Protein AF-A0A3B0UBM4-F1 (afdb_monomer_lite)

Sequence (128 aa):
FTVKEIPLPKYELVIPGSAGNMADGVKGRAFRQVTINAKAEPSFASDVPKDARYRVREVEVKLVRNGDPVKVQKFKKNKITLTQFAQQARKGDLYIFTIKRVVRTNFQNKSENVRARNEIYKVLVKSN

InterPro domains:
  IPR022719 Gliding motility-associated protein GldM, C-terminal [PF12080] (32-116)

pLDDT: mean 86.2, std 9.14, range [50.41, 95.75]

Foldseek 3Di:
DPPDDADFWDKDKDFPPCVPCQVVFDALVSVQKIAIDTFADPVCCVVFVQFRAKAQQKKKKFKADPRHTPDIDMDRHRIDGCVVVSVVDDAFIKIKIWRDWMWTQHNVRDTDTDPDPGDIRIGGHHHD

Secondary structure (DSSP, 8-state):
---PPPPPPEEEEE-TT-TT-TTT-EEGGGGGEEEEEEE--HHHHHH-TTT-EEEEEEEEEEEEETTEEEEEEEESSSEEE-HHHHHH--TT-EEEEEEEEEEEE-TTS-EEEE-----EEEEEEE--

Organism: NCBI:txid652676

Radius of gyration: 16.34 Å; chains: 1; bounding box: 49×26×42 Å

Structure (mmCIF, N/CA/C/O backbone):
data_AF-A0A3B0UBM4-F1
#
_entry.id   AF-A0A3B0UBM4-F1
#
loop_
_atom_site.group_PDB
_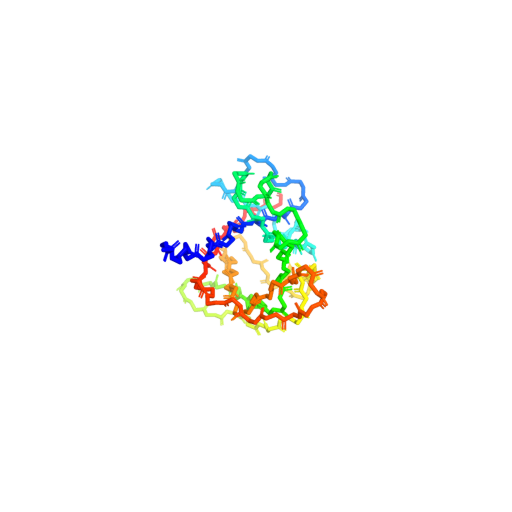atom_site.id
_atom_site.type_symbol
_atom_site.label_atom_id
_atom_site.label_alt_id
_atom_site.label_comp_id
_atom_site.label_asym_id
_atom_site.label_entity_id
_atom_site.label_seq_id
_atom_site.pdbx_PDB_ins_code
_atom_site.Cartn_x
_atom_site.Cartn_y
_atom_site.Cartn_z
_atom_site.occupancy
_atom_site.B_iso_or_equiv
_atom_site.auth_seq_id
_atom_site.auth_comp_id
_atom_site.auth_asym_id
_atom_site.auth_atom_id
_atom_site.pdbx_PDB_model_num
ATOM 1 N N . PHE A 1 1 ? -33.647 -6.837 15.506 1.00 50.41 1 PHE A N 1
ATOM 2 C CA . PHE A 1 1 ? -32.338 -6.182 15.308 1.00 50.41 1 PHE A CA 1
ATOM 3 C C . PHE A 1 1 ? -31.653 -6.818 14.113 1.00 50.41 1 PHE A C 1
ATOM 5 O O . PHE A 1 1 ? -31.205 -7.952 14.217 1.00 50.41 1 PHE A O 1
ATOM 12 N N . THR A 1 2 ? -31.627 -6.145 12.966 1.00 51.31 2 THR A N 1
ATOM 13 C CA . THR A 1 2 ? -30.885 -6.644 11.802 1.00 51.31 2 THR A CA 1
ATOM 14 C C . THR A 1 2 ? -29.424 -6.273 12.003 1.00 51.31 2 THR A C 1
ATOM 16 O O . THR A 1 2 ? -29.077 -5.093 11.972 1.00 51.31 2 THR A O 1
ATOM 19 N N . VAL A 1 3 ? -28.581 -7.264 12.290 1.00 59.69 3 VAL A N 1
ATOM 20 C CA . VAL A 1 3 ? -27.133 -7.068 12.396 1.00 59.69 3 VAL A CA 1
ATOM 21 C C . VAL A 1 3 ? -26.636 -6.653 11.014 1.00 59.69 3 VAL A C 1
ATOM 23 O O . VAL A 1 3 ? -26.609 -7.465 10.094 1.00 59.69 3 VAL A O 1
ATOM 26 N N . LYS A 1 4 ? -26.306 -5.369 10.841 1.00 69.75 4 LYS A N 1
ATOM 27 C CA . LYS A 1 4 ? -25.677 -4.884 9.610 1.00 69.75 4 LYS A CA 1
ATOM 28 C C . LYS A 1 4 ? -24.241 -5.393 9.575 1.00 69.75 4 LYS A C 1
ATOM 30 O O . LYS A 1 4 ? -23.494 -5.211 10.539 1.00 69.75 4 LYS A O 1
ATOM 35 N N . GLU A 1 5 ? -23.859 -6.025 8.472 1.00 75.75 5 GLU A N 1
ATOM 36 C CA . GLU A 1 5 ? -22.463 -6.373 8.237 1.00 75.75 5 GLU A CA 1
ATOM 37 C C . GLU A 1 5 ? -21.614 -5.102 8.159 1.00 75.75 5 GLU A C 1
ATOM 39 O O . GLU A 1 5 ? -22.043 -4.058 7.666 1.00 75.75 5 GLU A O 1
ATOM 44 N N . ILE A 1 6 ? -20.393 -5.190 8.675 1.00 79.12 6 ILE A N 1
ATOM 45 C CA . ILE A 1 6 ? -19.450 -4.078 8.636 1.00 79.12 6 ILE A CA 1
ATOM 46 C C . ILE A 1 6 ? -18.934 -3.955 7.199 1.00 79.12 6 ILE A C 1
ATOM 48 O O . ILE A 1 6 ? -18.387 -4.934 6.679 1.00 79.12 6 ILE A O 1
ATOM 52 N N . PRO A 1 7 ? -19.054 -2.779 6.562 1.00 83.12 7 PRO A N 1
ATOM 53 C CA . PRO A 1 7 ? -18.653 -2.615 5.176 1.00 83.12 7 PRO A CA 1
ATOM 54 C C . PRO A 1 7 ? -17.144 -2.792 5.015 1.00 83.12 7 PRO A C 1
ATOM 56 O O . PRO A 1 7 ? -16.344 -2.375 5.860 1.00 83.12 7 PRO A O 1
ATOM 59 N N . LEU A 1 8 ? -16.749 -3.396 3.896 1.00 85.88 8 LEU A N 1
ATOM 60 C CA . LEU A 1 8 ? -15.344 -3.524 3.532 1.00 85.88 8 LEU A CA 1
ATOM 61 C C . LEU A 1 8 ? -14.755 -2.144 3.204 1.00 85.88 8 LEU A C 1
ATOM 63 O O . LEU A 1 8 ? -15.428 -1.316 2.586 1.00 85.88 8 LEU A O 1
ATOM 67 N N . PRO A 1 9 ? -13.494 -1.875 3.580 1.00 88.62 9 PRO A N 1
ATOM 68 C CA . PRO A 1 9 ? -12.848 -0.631 3.204 1.00 88.62 9 PRO A CA 1
ATOM 69 C C . PRO A 1 9 ? -12.591 -0.592 1.698 1.00 88.62 9 PRO A C 1
ATOM 71 O O . PRO A 1 9 ? -12.275 -1.610 1.083 1.00 88.62 9 PRO A O 1
ATOM 74 N N . LYS A 1 10 ? -12.636 0.611 1.130 1.00 89.00 10 LYS A N 1
ATOM 75 C CA . LYS A 1 10 ? -12.081 0.891 -0.193 1.00 89.00 10 LYS A CA 1
ATOM 76 C C . LYS A 1 10 ? -10.600 1.196 -0.049 1.00 89.00 10 LYS A C 1
ATOM 78 O O . LYS A 1 10 ? -10.201 1.929 0.862 1.00 89.00 10 LYS A O 1
ATOM 83 N N . TYR A 1 11 ? -9.784 0.647 -0.934 1.00 89.50 11 TYR A N 1
ATOM 84 C CA . TYR A 1 11 ? -8.364 0.950 -0.941 1.00 89.50 11 TYR A CA 1
ATOM 85 C C . TYR A 1 11 ? -8.055 2.078 -1.9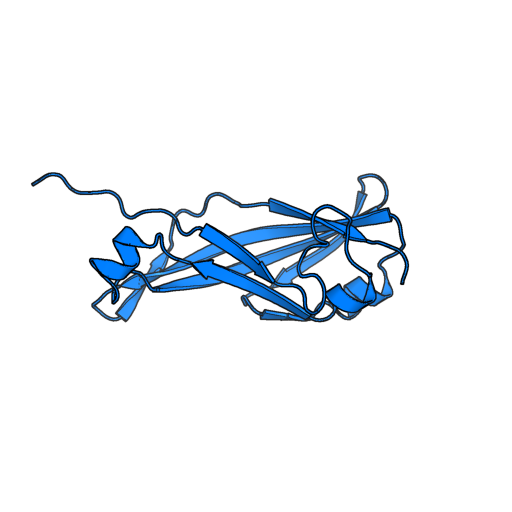21 1.00 89.50 11 TYR A C 1
ATOM 87 O O . TYR A 1 11 ? -8.777 2.331 -2.882 1.00 89.50 11 TYR A O 1
ATOM 95 N N . GLU A 1 12 ? -6.993 2.811 -1.624 1.00 89.75 12 GLU A N 1
ATOM 96 C CA . GLU A 1 12 ? -6.494 3.882 -2.471 1.00 89.75 12 GLU A CA 1
ATOM 97 C C . GLU A 1 12 ? -4.978 3.763 -2.524 1.00 89.75 12 GLU A C 1
ATOM 99 O O . GLU A 1 12 ? -4.285 3.917 -1.511 1.00 89.75 12 GLU A O 1
ATOM 104 N N . LEU A 1 13 ? -4.467 3.464 -3.715 1.00 90.25 13 LEU A N 1
ATOM 105 C CA . LEU A 1 13 ? -3.047 3.512 -4.005 1.00 90.25 13 LEU A CA 1
ATOM 106 C C . LEU A 1 13 ? -2.658 4.962 -4.294 1.00 90.25 13 LEU A C 1
ATOM 108 O O . LEU A 1 13 ? -3.206 5.593 -5.189 1.00 90.25 13 LEU A O 1
ATOM 112 N N . VAL A 1 14 ? -1.681 5.482 -3.563 1.00 91.00 14 VAL A N 1
ATOM 113 C CA . VAL A 1 14 ? -1.139 6.825 -3.762 1.00 91.00 14 VAL A CA 1
ATOM 114 C C . VAL A 1 14 ? 0.332 6.701 -4.121 1.00 91.00 14 VAL A C 1
ATOM 116 O O . VAL A 1 14 ? 1.159 6.297 -3.297 1.00 91.00 14 VAL A O 1
ATOM 119 N N . ILE A 1 15 ? 0.660 7.080 -5.355 1.00 89.94 15 ILE A N 1
ATOM 120 C CA . ILE A 1 15 ? 2.038 7.220 -5.825 1.00 89.94 15 ILE A CA 1
ATOM 121 C C . ILE A 1 15 ? 2.288 8.722 -6.061 1.00 89.94 15 ILE A C 1
ATOM 123 O O . ILE A 1 15 ? 1.532 9.351 -6.810 1.00 89.94 15 ILE A O 1
ATOM 127 N N . PRO A 1 16 ? 3.299 9.339 -5.430 1.00 86.56 16 PRO A N 1
ATOM 128 C CA . PRO A 1 16 ? 3.587 10.761 -5.601 1.00 86.56 16 PRO A CA 1
ATOM 129 C C . PRO A 1 16 ? 3.780 11.137 -7.076 1.00 86.56 16 PRO A C 1
ATOM 131 O O . PRO A 1 16 ? 4.488 10.448 -7.806 1.00 86.56 16 PRO A O 1
ATOM 134 N N . GLY A 1 17 ? 3.141 12.223 -7.518 1.00 80.31 17 GLY A N 1
ATOM 135 C CA . GLY A 1 17 ? 3.247 12.710 -8.901 1.00 80.31 17 GLY A CA 1
ATOM 136 C C . GLY A 1 17 ? 2.535 11.851 -9.956 1.00 80.31 17 GLY A C 1
ATOM 137 O O . GLY A 1 17 ? 2.745 12.062 -11.145 1.00 80.31 17 GLY A O 1
ATOM 138 N N . SER A 1 18 ? 1.705 10.884 -9.544 1.00 79.62 18 SER A N 1
ATOM 139 C CA . SER A 1 18 ? 0.953 10.004 -10.457 1.00 79.62 18 SER A CA 1
ATOM 140 C C . SER A 1 18 ? -0.530 10.357 -10.617 1.00 79.62 18 SER A C 1
ATOM 142 O O . SER A 1 18 ? -1.242 9.625 -11.302 1.00 79.62 18 SER A O 1
ATOM 144 N N . ALA A 1 19 ? -1.009 11.437 -9.985 1.00 65.19 19 ALA A N 1
ATOM 145 C CA . ALA A 1 19 ? -2.415 11.838 -10.047 1.00 65.19 19 ALA A CA 1
ATOM 146 C C . ALA A 1 19 ? -2.864 11.968 -11.518 1.00 65.19 19 ALA A C 1
ATOM 148 O O . ALA A 1 19 ? -2.278 12.737 -12.272 1.00 65.19 19 ALA A O 1
ATOM 149 N N . GLY A 1 20 ? -3.844 11.154 -11.929 1.00 61.31 20 GLY A N 1
ATOM 150 C CA . GLY A 1 20 ? -4.358 11.077 -13.306 1.00 61.31 20 GLY A CA 1
ATOM 151 C C . GLY A 1 20 ? -3.667 10.057 -14.224 1.00 61.31 20 GLY A C 1
ATOM 152 O O . GLY A 1 20 ? -4.303 9.536 -15.129 1.00 61.31 20 GLY A O 1
ATOM 153 N N . ASN A 1 21 ? -2.420 9.670 -13.946 1.00 65.44 21 ASN A N 1
ATOM 154 C CA . ASN A 1 21 ? -1.604 8.843 -14.848 1.00 65.44 21 ASN A CA 1
ATOM 155 C C . ASN A 1 21 ? -1.614 7.343 -14.507 1.00 65.44 21 ASN A C 1
ATOM 157 O O . ASN A 1 21 ? -0.807 6.584 -15.033 1.00 65.44 21 ASN A O 1
ATOM 161 N N . MET A 1 22 ? -2.480 6.874 -13.602 1.00 74.88 22 MET A N 1
ATOM 162 C CA . MET A 1 22 ? -2.474 5.454 -13.216 1.00 74.88 22 MET A CA 1
ATOM 163 C C . MET A 1 22 ? -2.903 4.522 -14.355 1.00 74.88 22 MET A C 1
ATOM 165 O O . MET A 1 22 ? -2.314 3.454 -14.499 1.00 74.88 22 MET A O 1
ATOM 169 N N . ALA A 1 23 ? -3.877 4.940 -15.172 1.00 72.75 23 ALA A N 1
ATOM 170 C CA . ALA A 1 23 ? -4.313 4.196 -16.357 1.00 72.75 23 ALA A CA 1
ATOM 171 C C . ALA A 1 23 ? -3.236 4.199 -17.450 1.00 72.75 23 ALA A C 1
ATOM 173 O O . ALA A 1 23 ? -2.957 3.180 -18.074 1.00 72.75 23 ALA A O 1
ATOM 174 N N . ASP A 1 24 ? -2.576 5.343 -17.609 1.00 77.56 24 ASP A N 1
ATOM 175 C CA . ASP A 1 24 ? -1.491 5.534 -18.557 1.00 77.56 24 ASP A CA 1
ATOM 176 C C . ASP A 1 24 ? -0.182 4.869 -18.121 1.00 77.56 24 ASP A C 1
ATOM 178 O O . ASP A 1 24 ? 0.689 4.629 -18.950 1.00 77.56 24 ASP A O 1
ATOM 182 N N . GLY A 1 25 ? -0.015 4.548 -16.844 1.00 81.25 25 GLY A N 1
ATOM 183 C CA . GLY A 1 25 ? 1.243 4.084 -16.278 1.00 81.25 25 GLY A CA 1
ATOM 184 C C . GLY A 1 25 ? 2.097 5.223 -15.721 1.00 81.25 25 GLY A C 1
ATOM 185 O O . GLY A 1 25 ? 1.972 6.397 -16.067 1.00 81.25 25 GLY A O 1
ATOM 186 N N . VAL A 1 26 ? 2.999 4.858 -14.819 1.00 85.62 26 VAL A N 1
ATOM 187 C CA . VAL A 1 26 ? 3.704 5.793 -13.940 1.00 85.62 26 VAL A CA 1
ATOM 188 C C . VAL A 1 26 ? 5.209 5.700 -14.183 1.00 85.62 26 VAL A C 1
ATOM 190 O O . VAL A 1 26 ? 5.746 4.622 -14.439 1.00 85.62 26 VAL A O 1
ATOM 193 N N . LYS A 1 27 ? 5.915 6.835 -14.109 1.00 84.25 27 LYS A N 1
ATOM 194 C CA . LYS A 1 27 ? 7.380 6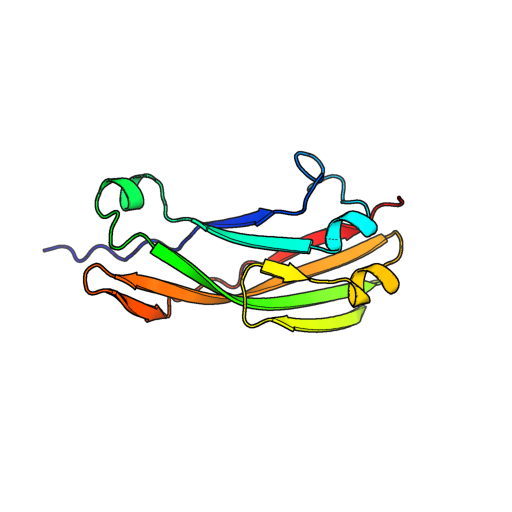.869 -14.250 1.00 84.25 27 LYS A CA 1
ATOM 195 C C . LYS A 1 27 ? 8.034 5.995 -13.182 1.00 84.25 27 LYS A C 1
ATOM 197 O O . LYS A 1 27 ? 7.714 6.121 -11.999 1.00 84.25 27 LYS A O 1
ATOM 202 N N . GLY A 1 28 ? 9.016 5.178 -13.568 1.00 79.12 28 GLY A N 1
ATOM 203 C CA . GLY A 1 28 ? 9.707 4.257 -12.651 1.00 79.12 28 GLY A CA 1
ATOM 204 C C . GLY A 1 28 ? 10.222 4.916 -11.360 1.00 79.12 28 GLY A C 1
ATOM 205 O O . GLY A 1 28 ? 10.119 4.339 -10.277 1.00 79.12 28 GLY A O 1
ATOM 206 N N . ARG A 1 29 ? 10.707 6.165 -11.440 1.00 80.75 29 ARG A N 1
ATOM 207 C CA . ARG A 1 29 ? 11.199 6.924 -10.273 1.00 80.75 29 ARG A CA 1
ATOM 208 C C . ARG A 1 29 ? 10.114 7.272 -9.247 1.00 80.75 29 ARG A C 1
ATOM 210 O O . ARG A 1 29 ? 10.438 7.378 -8.065 1.00 80.75 29 ARG A O 1
ATOM 217 N N . ALA A 1 30 ? 8.859 7.430 -9.663 1.00 83.75 30 ALA A N 1
ATOM 218 C CA . ALA A 1 30 ? 7.767 7.822 -8.771 1.00 83.75 30 ALA A CA 1
ATOM 219 C C . ALA A 1 30 ? 7.385 6.703 -7.785 1.00 83.75 30 ALA A C 1
ATOM 221 O O . ALA A 1 30 ? 6.959 6.981 -6.668 1.00 83.75 30 ALA A O 1
ATOM 222 N N . PHE A 1 31 ? 7.642 5.437 -8.133 1.00 85.56 31 PHE A N 1
ATOM 223 C CA . PHE A 1 31 ? 7.363 4.287 -7.266 1.00 85.56 31 PHE A CA 1
ATOM 224 C C . PHE A 1 31 ? 8.262 4.188 -6.030 1.00 85.56 31 PHE A C 1
ATOM 226 O O . PHE A 1 31 ? 8.006 3.351 -5.172 1.00 85.56 31 PHE A O 1
ATOM 233 N N . ARG A 1 32 ? 9.306 5.020 -5.891 1.00 89.50 32 ARG A N 1
ATOM 234 C CA . ARG A 1 32 ? 10.222 4.982 -4.733 1.00 89.50 32 ARG A CA 1
ATOM 235 C C . ARG A 1 32 ? 9.493 5.061 -3.395 1.00 89.50 32 ARG A C 1
ATOM 237 O O . ARG A 1 32 ? 9.949 4.452 -2.428 1.00 89.50 32 ARG A O 1
ATOM 244 N N . GLN A 1 33 ? 8.375 5.776 -3.349 1.00 91.50 33 GLN A N 1
ATOM 245 C CA . GLN A 1 33 ? 7.513 5.864 -2.184 1.00 91.50 33 GLN A CA 1
ATOM 246 C C . GLN A 1 33 ? 6.067 5.658 -2.614 1.00 91.50 33 GLN A C 1
ATOM 248 O O . GLN A 1 33 ? 5.578 6.350 -3.495 1.00 91.50 33 GLN A O 1
ATOM 253 N N . VAL A 1 34 ? 5.378 4.730 -1.964 1.00 92.38 34 VAL A N 1
ATOM 254 C CA . VAL A 1 34 ? 3.978 4.415 -2.246 1.00 92.38 34 VAL A CA 1
ATOM 255 C C . VAL A 1 34 ? 3.223 4.346 -0.932 1.00 92.38 34 VAL A C 1
ATOM 257 O O . VAL A 1 34 ? 3.736 3.813 0.053 1.00 92.38 34 VAL A O 1
ATOM 260 N N . THR A 1 35 ? 2.007 4.871 -0.906 1.00 93.94 35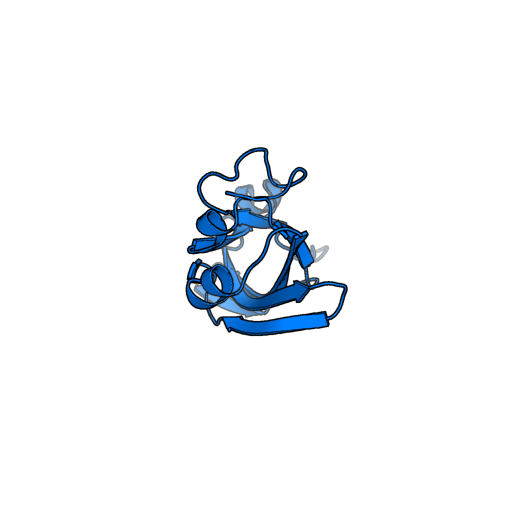 THR A N 1
ATOM 261 C CA . THR A 1 35 ? 1.117 4.771 0.250 1.00 93.94 35 THR A CA 1
ATOM 262 C C . THR A 1 35 ? -0.157 4.059 -0.169 1.00 93.94 35 THR A C 1
ATOM 264 O O . THR A 1 35 ? -0.723 4.383 -1.204 1.00 93.94 35 THR A O 1
ATOM 267 N N . ILE A 1 36 ? -0.614 3.097 0.628 1.00 92.69 36 ILE A N 1
ATOM 268 C CA . ILE A 1 36 ? -1.900 2.428 0.415 1.00 92.69 36 ILE A CA 1
ATOM 269 C C . ILE A 1 36 ? -2.819 2.781 1.576 1.00 92.69 36 ILE A C 1
ATOM 271 O O . ILE A 1 36 ? -2.593 2.359 2.712 1.00 92.69 36 ILE A O 1
ATOM 275 N N . ASN A 1 37 ? -3.853 3.563 1.303 1.00 91.62 37 ASN A N 1
ATOM 276 C CA . ASN A 1 37 ? -4.845 3.930 2.301 1.00 91.62 37 ASN A CA 1
ATOM 277 C C . ASN A 1 37 ? -6.006 2.938 2.268 1.00 91.62 37 ASN A C 1
ATOM 279 O O . ASN A 1 37 ? -6.383 2.449 1.209 1.00 91.62 37 ASN A O 1
ATOM 283 N N . ALA A 1 38 ? -6.575 2.653 3.437 1.00 90.88 38 ALA A N 1
ATOM 284 C CA . ALA A 1 38 ? -7.854 1.970 3.559 1.00 90.88 38 ALA A CA 1
ATOM 285 C C . ALA A 1 38 ? -8.861 2.996 4.077 1.00 90.88 38 ALA A C 1
ATOM 287 O O . ALA A 1 38 ? -8.710 3.492 5.194 1.00 90.88 38 ALA A O 1
ATOM 288 N N . LYS A 1 39 ? -9.841 3.348 3.249 1.00 89.38 39 LYS A N 1
ATOM 289 C CA . LYS A 1 39 ? -10.888 4.321 3.557 1.00 89.38 39 LYS A CA 1
ATOM 290 C C . LYS A 1 39 ? -12.196 3.580 3.812 1.00 89.38 39 LYS A C 1
ATOM 292 O O . LYS A 1 39 ? -12.552 2.663 3.074 1.00 89.38 39 LYS A O 1
ATOM 297 N N . ALA A 1 40 ? -12.896 3.969 4.870 1.00 86.88 40 ALA A N 1
ATOM 298 C CA . ALA A 1 40 ? -14.265 3.525 5.081 1.00 86.88 40 ALA A CA 1
ATOM 299 C C . ALA A 1 40 ? -15.187 4.104 4.002 1.00 86.88 40 ALA A C 1
ATOM 301 O O . ALA A 1 40 ? -14.878 5.128 3.387 1.00 86.88 40 ALA A O 1
ATOM 302 N N . GLU A 1 41 ? -16.329 3.459 3.796 1.00 85.81 41 GLU A N 1
ATOM 303 C CA . GLU A 1 41 ? -17.403 4.043 3.003 1.00 85.81 41 GLU A CA 1
ATOM 304 C C . GLU A 1 41 ? -17.907 5.345 3.661 1.00 85.81 41 GLU A C 1
ATOM 306 O O . GLU A 1 41 ? -17.998 5.386 4.892 1.00 85.81 41 GLU A O 1
ATOM 311 N N . PRO A 1 42 ? -18.226 6.404 2.886 1.00 83.62 42 PRO A N 1
ATOM 312 C CA . PRO A 1 42 ? -18.619 7.698 3.446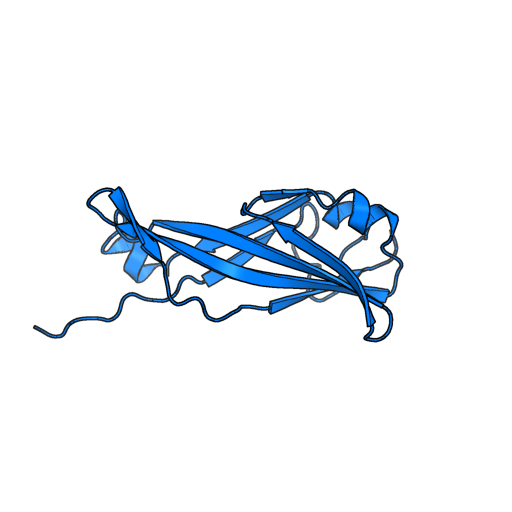 1.00 83.62 42 PRO A CA 1
ATOM 313 C C . PRO A 1 42 ? -19.784 7.624 4.438 1.00 83.62 42 PRO A C 1
ATOM 315 O O . PRO A 1 42 ? -19.692 8.205 5.512 1.00 83.62 42 PRO A O 1
ATOM 318 N N . SER A 1 43 ? -20.831 6.857 4.122 1.00 83.50 43 SER A N 1
ATOM 319 C CA . SER A 1 43 ? -21.997 6.653 4.995 1.00 83.50 43 SER A CA 1
ATOM 320 C C . SER A 1 43 ? -21.601 6.050 6.348 1.00 83.50 43 SER A C 1
ATOM 322 O O . SER A 1 43 ? -21.901 6.611 7.396 1.00 83.50 43 SER A O 1
ATOM 324 N N . PHE A 1 44 ? -20.826 4.964 6.335 1.00 83.94 44 PHE A N 1
ATOM 325 C CA . PHE A 1 44 ? -20.337 4.312 7.553 1.00 83.94 44 PHE A CA 1
ATOM 326 C C . PHE A 1 44 ? -19.402 5.210 8.370 1.00 83.94 44 PHE A C 1
ATOM 328 O O . PHE A 1 44 ? -19.435 5.196 9.599 1.00 83.94 44 PHE A O 1
ATOM 335 N N . ALA A 1 45 ? -18.561 5.999 7.698 1.00 85.25 45 ALA A N 1
ATOM 336 C CA . ALA A 1 45 ? -17.681 6.954 8.360 1.00 85.25 45 ALA A CA 1
ATOM 337 C C . ALA A 1 45 ? -18.454 8.078 9.061 1.00 85.25 45 ALA A C 1
ATOM 339 O O . ALA A 1 45 ? -18.037 8.503 10.137 1.00 85.25 45 ALA A O 1
ATOM 340 N N . SER A 1 46 ? -19.561 8.535 8.473 1.00 85.19 46 SER A N 1
ATOM 341 C CA . SER A 1 46 ? -20.448 9.538 9.068 1.00 85.19 46 SER A CA 1
ATOM 342 C C . SER A 1 46 ? -21.255 8.978 10.240 1.00 85.19 46 SER A C 1
ATOM 344 O O . SER A 1 46 ? -21.324 9.626 11.281 1.00 85.19 46 SER A O 1
ATOM 346 N N . ASP A 1 47 ? -21.806 7.770 10.100 1.00 85.75 47 ASP A N 1
ATOM 347 C CA . ASP A 1 47 ? -22.661 7.154 11.122 1.00 85.75 47 ASP A CA 1
ATOM 348 C C . ASP A 1 47 ? -21.857 6.684 12.347 1.00 85.75 47 ASP A C 1
ATOM 350 O O . ASP A 1 47 ? -22.281 6.856 13.491 1.00 85.75 47 ASP A O 1
ATOM 354 N N . VAL A 1 48 ? -20.682 6.080 12.121 1.00 85.31 48 VAL A N 1
ATOM 355 C CA . VAL A 1 48 ? -19.845 5.478 13.173 1.00 85.31 48 VAL A CA 1
ATOM 356 C C . VAL A 1 48 ? -18.352 5.803 12.987 1.00 85.31 48 VAL A C 1
ATOM 358 O O . VAL A 1 48 ? -17.513 4.914 12.796 1.00 85.31 48 VAL A O 1
ATOM 361 N N . PRO A 1 49 ? -17.946 7.079 13.124 1.00 84.38 49 PRO A N 1
ATOM 362 C CA . PRO A 1 49 ? -16.578 7.523 12.830 1.00 84.38 49 PRO A CA 1
ATOM 363 C C . PRO A 1 49 ? -15.507 6.818 13.672 1.00 84.38 49 PRO A C 1
ATOM 365 O O . PRO A 1 49 ? -14.390 6.579 13.207 1.00 84.38 49 PRO A O 1
ATOM 368 N N . LYS A 1 50 ? -15.836 6.436 14.914 1.00 84.44 50 LYS A N 1
ATOM 369 C CA . LYS A 1 50 ? -14.907 5.721 15.805 1.00 84.44 50 LYS A CA 1
ATOM 370 C C . LYS A 1 50 ? -14.626 4.284 15.344 1.00 84.44 50 LYS A C 1
ATOM 372 O O . LYS A 1 50 ? -13.517 3.805 15.594 1.00 84.44 50 LYS A O 1
ATOM 377 N N . ASP A 1 51 ? -15.579 3.659 14.648 1.00 80.56 51 ASP A N 1
ATOM 378 C CA . ASP A 1 51 ? -15.488 2.305 14.081 1.00 80.56 51 ASP A CA 1
ATOM 379 C C . ASP A 1 51 ? -14.997 2.281 12.628 1.00 80.56 51 ASP A C 1
ATOM 381 O O . ASP A 1 51 ? -14.598 1.236 12.118 1.00 80.56 51 ASP A O 1
ATOM 385 N N . ALA A 1 52 ? -14.968 3.428 11.955 1.00 82.19 52 ALA A N 1
ATOM 386 C CA . ALA A 1 52 ? -14.583 3.563 10.552 1.00 82.19 52 ALA A CA 1
ATOM 387 C C . ALA A 1 52 ? -13.062 3.683 10.319 1.00 82.19 52 ALA A C 1
ATOM 389 O O . ALA A 1 52 ? -12.605 4.061 9.237 1.00 82.19 52 ALA A O 1
ATOM 390 N N . ARG A 1 53 ? -12.241 3.369 11.326 1.00 89.44 53 ARG A N 1
ATOM 391 C CA . ARG A 1 53 ? -10.782 3.533 11.262 1.00 89.44 53 ARG A CA 1
ATOM 392 C C . ARG A 1 53 ? -10.113 2.272 10.733 1.00 89.44 53 ARG A C 1
ATOM 394 O O . ARG A 1 53 ? -9.812 1.352 11.493 1.00 89.44 53 ARG A O 1
ATOM 401 N N . TYR A 1 54 ? -9.825 2.252 9.435 1.00 91.12 54 TYR A N 1
ATOM 402 C CA . TYR A 1 54 ? -9.119 1.153 8.779 1.00 91.12 54 TYR A CA 1
ATOM 403 C C . TYR A 1 54 ? -7.627 1.442 8.609 1.00 91.12 54 TYR A C 1
ATOM 405 O O . TYR A 1 54 ? -7.204 2.570 8.360 1.00 91.12 54 TYR A O 1
ATOM 413 N N . ARG A 1 55 ? -6.800 0.400 8.722 1.00 91.31 55 ARG A N 1
ATOM 414 C CA . ARG A 1 55 ? -5.359 0.489 8.481 1.00 91.31 55 ARG A CA 1
ATOM 415 C C . ARG A 1 55 ? -4.841 -0.761 7.789 1.00 91.31 55 ARG A C 1
ATOM 417 O O . ARG A 1 55 ? -4.999 -1.876 8.287 1.00 91.31 55 ARG A O 1
ATOM 424 N N . VAL A 1 56 ? -4.146 -0.561 6.674 1.00 92.75 56 VAL A N 1
ATOM 425 C CA . VAL A 1 56 ? -3.393 -1.625 6.006 1.00 92.75 56 VAL A CA 1
ATOM 426 C C . VAL A 1 56 ? -2.188 -2.002 6.866 1.00 92.75 56 VAL A C 1
ATOM 428 O O . VAL A 1 56 ? -1.397 -1.143 7.261 1.00 92.75 56 VAL A O 1
ATOM 431 N N . ARG A 1 57 ? -2.066 -3.290 7.188 1.00 93.50 57 ARG A N 1
ATOM 432 C CA . ARG A 1 57 ? -0.975 -3.840 8.005 1.00 93.50 57 ARG A CA 1
ATOM 433 C C . ARG A 1 57 ? -0.001 -4.668 7.201 1.00 93.50 57 ARG A C 1
ATOM 435 O O . ARG A 1 57 ? 1.149 -4.744 7.606 1.00 93.50 57 ARG A O 1
ATOM 442 N N . GLU A 1 58 ? -0.436 -5.268 6.101 1.00 93.56 58 GLU A N 1
ATOM 443 C CA . GLU A 1 58 ? 0.445 -6.073 5.267 1.00 93.56 58 GLU A CA 1
ATOM 444 C C . GLU A 1 58 ? 0.114 -5.917 3.789 1.00 93.56 58 GLU A C 1
ATOM 446 O O . GLU A 1 58 ? -1.045 -6.025 3.379 1.00 93.56 58 GLU A O 1
ATOM 451 N N . VAL A 1 59 ? 1.161 -5.685 3.005 1.00 94.50 59 VAL A N 1
ATOM 452 C CA . VAL A 1 59 ? 1.113 -5.552 1.552 1.00 94.50 59 VAL A CA 1
ATOM 453 C C . VAL A 1 59 ? 2.233 -6.384 0.958 1.00 94.50 59 VAL A C 1
ATOM 455 O O . VAL A 1 59 ? 3.368 -6.334 1.422 1.00 94.50 59 VAL A O 1
ATOM 458 N N . GLU A 1 60 ? 1.929 -7.117 -0.096 1.00 94.75 60 GLU A N 1
ATOM 459 C CA . GLU A 1 60 ? 2.911 -7.766 -0.951 1.00 94.75 60 GLU A CA 1
ATOM 460 C C . GLU A 1 60 ? 3.053 -6.956 -2.235 1.00 94.75 60 GLU A C 1
ATOM 462 O O . GLU A 1 60 ? 2.059 -6.651 -2.891 1.00 94.75 60 GLU A O 1
ATOM 467 N N . VAL A 1 61 ? 4.283 -6.597 -2.587 1.00 95.12 61 VAL A N 1
ATOM 468 C CA . VAL A 1 61 ? 4.592 -5.884 -3.825 1.00 95.12 61 VAL A CA 1
ATOM 469 C C . VAL A 1 61 ? 5.402 -6.803 -4.721 1.00 95.12 61 VAL A C 1
ATOM 471 O O . VAL A 1 61 ? 6.386 -7.398 -4.272 1.00 95.12 61 VAL A O 1
ATOM 474 N N . LYS A 1 62 ? 4.994 -6.906 -5.986 1.00 95.25 62 LYS A N 1
ATOM 475 C CA . LYS A 1 62 ? 5.712 -7.638 -7.029 1.00 95.25 62 LYS A CA 1
ATOM 476 C C . LYS A 1 62 ? 6.084 -6.697 -8.164 1.00 95.25 62 LYS A C 1
ATOM 478 O O . LYS A 1 62 ? 5.245 -5.918 -8.600 1.00 95.25 62 LYS A O 1
ATOM 483 N N . LEU A 1 63 ? 7.315 -6.795 -8.645 1.00 94.88 63 LEU A N 1
ATOM 484 C CA . LEU A 1 63 ? 7.727 -6.285 -9.947 1.00 94.88 63 LEU A CA 1
ATOM 485 C C . LEU A 1 63 ? 7.708 -7.458 -10.916 1.00 94.88 63 LEU A C 1
ATOM 487 O O . LEU A 1 63 ? 8.356 -8.468 -10.651 1.00 94.88 63 LEU A O 1
ATOM 491 N N . VAL A 1 64 ? 6.965 -7.326 -12.005 1.00 95.75 64 VAL A N 1
ATOM 492 C CA . VAL A 1 64 ? 6.768 -8.373 -13.005 1.00 95.75 64 VAL A CA 1
ATOM 493 C C . VAL A 1 64 ? 7.269 -7.880 -14.355 1.00 95.75 64 VAL A C 1
ATOM 495 O O . VAL A 1 64 ? 6.991 -6.745 -14.737 1.00 95.75 64 VAL A O 1
ATOM 498 N N . ARG A 1 65 ? 7.984 -8.734 -15.084 1.00 94.56 65 ARG A N 1
ATOM 499 C CA . ARG A 1 65 ? 8.480 -8.474 -16.437 1.00 94.56 65 ARG A CA 1
ATOM 500 C C . ARG A 1 65 ? 8.068 -9.628 -17.327 1.00 94.56 65 ARG A C 1
ATOM 502 O O . ARG A 1 65 ? 8.386 -10.766 -17.018 1.00 94.56 65 ARG A O 1
ATOM 509 N N . ASN A 1 66 ? 7.362 -9.334 -18.415 1.00 92.06 66 ASN A N 1
ATOM 510 C CA . ASN A 1 66 ? 6.895 -10.346 -19.370 1.00 92.06 66 ASN A CA 1
ATOM 511 C C . ASN A 1 66 ? 6.100 -11.502 -18.722 1.00 92.06 66 ASN A C 1
ATOM 513 O O . ASN A 1 66 ? 6.124 -12.619 -19.215 1.00 92.06 66 ASN A O 1
ATOM 517 N N . GLY A 1 67 ? 5.399 -11.235 -17.614 1.00 90.44 67 GLY A N 1
ATOM 518 C CA . GLY A 1 67 ? 4.643 -12.243 -16.860 1.00 90.44 67 GLY A CA 1
ATOM 519 C C . GLY A 1 67 ? 5.388 -12.841 -15.663 1.00 90.44 67 GLY A C 1
ATOM 520 O O . GLY A 1 67 ? 4.733 -13.269 -14.713 1.00 90.44 67 GLY A O 1
ATOM 521 N N . ASP A 1 68 ? 6.719 -12.749 -15.627 1.00 93.25 68 ASP A N 1
ATOM 522 C CA . ASP A 1 68 ? 7.536 -13.348 -14.571 1.00 93.25 68 ASP A CA 1
ATOM 523 C C . ASP A 1 68 ? 7.880 -12.368 -13.440 1.00 93.25 68 ASP A C 1
ATOM 525 O O . ASP A 1 68 ? 8.196 -11.197 -13.691 1.00 93.25 68 ASP A O 1
ATOM 529 N N . PRO A 1 69 ? 7.853 -12.808 -12.168 1.00 94.12 69 PRO A N 1
ATOM 530 C CA . PRO A 1 69 ? 8.236 -11.968 -11.043 1.00 94.12 69 PRO A CA 1
ATOM 531 C C . PRO A 1 69 ? 9.751 -11.728 -11.033 1.00 94.12 69 PRO A C 1
ATOM 533 O O . PRO A 1 69 ? 10.540 -12.621 -10.748 1.00 94.12 69 PRO A O 1
ATOM 536 N N . VAL A 1 70 ? 10.154 -10.480 -11.252 1.00 94.75 70 VAL A N 1
ATOM 537 C CA . VAL A 1 70 ? 11.542 -10.021 -11.088 1.00 94.75 70 VAL A CA 1
ATOM 538 C C . VAL A 1 70 ? 11.885 -9.868 -9.610 1.00 94.75 70 VAL A C 1
ATOM 540 O O . VAL A 1 70 ? 12.982 -10.207 -9.172 1.00 94.75 70 VAL A O 1
ATOM 543 N N . LYS A 1 71 ? 10.946 -9.326 -8.826 1.00 94.38 71 LYS A N 1
ATOM 544 C CA . LYS A 1 71 ? 11.137 -9.100 -7.393 1.00 94.38 71 LYS A CA 1
ATOM 545 C C . LYS A 1 71 ? 9.820 -9.164 -6.645 1.00 94.38 71 LYS A C 1
ATOM 547 O O . LYS A 1 71 ? 8.829 -8.595 -7.091 1.00 94.38 71 LYS A O 1
ATOM 552 N N . VAL A 1 72 ? 9.829 -9.800 -5.478 1.00 95.75 72 VAL A N 1
ATOM 553 C CA . VAL A 1 72 ? 8.674 -9.897 -4.579 1.00 95.75 72 VAL A CA 1
ATOM 554 C C . VAL A 1 72 ? 9.109 -9.540 -3.166 1.00 95.75 72 VAL A C 1
ATOM 556 O O . VAL A 1 72 ? 10.129 -10.030 -2.690 1.00 95.75 72 VAL A O 1
ATOM 559 N N . GLN A 1 73 ? 8.342 -8.694 -2.482 1.00 95.75 73 GLN A N 1
ATOM 560 C CA . GLN A 1 73 ? 8.596 -8.374 -1.079 1.00 95.75 73 GLN A CA 1
ATOM 561 C C . GLN A 1 73 ? 7.299 -8.074 -0.335 1.00 95.75 73 GLN A C 1
ATOM 563 O O . GLN A 1 73 ? 6.399 -7.414 -0.857 1.00 95.75 73 GLN A O 1
ATOM 568 N N . LYS A 1 74 ? 7.228 -8.533 0.916 1.00 95.50 74 LYS A N 1
ATOM 569 C CA . LYS A 1 74 ? 6.150 -8.205 1.850 1.00 95.50 74 LYS A CA 1
ATOM 570 C C . LYS A 1 74 ? 6.557 -7.046 2.753 1.00 95.50 74 LYS A C 1
ATOM 572 O O . LYS A 1 74 ? 7.685 -6.982 3.238 1.00 95.50 74 LYS A O 1
ATOM 577 N N . PHE A 1 75 ? 5.613 -6.155 3.018 1.00 95.12 75 PHE A N 1
ATOM 578 C CA . PHE A 1 75 ? 5.781 -4.975 3.851 1.00 95.12 75 PHE A CA 1
ATOM 579 C C . PHE A 1 75 ? 4.706 -4.951 4.929 1.00 95.12 75 PHE A C 1
ATOM 581 O O . PHE A 1 75 ? 3.518 -5.010 4.628 1.00 95.12 75 PHE A O 1
ATOM 588 N N . LYS A 1 76 ? 5.122 -4.804 6.191 1.00 94.19 76 LYS A N 1
ATOM 589 C CA . LYS A 1 76 ? 4.224 -4.744 7.358 1.00 94.19 76 LYS A CA 1
ATOM 590 C C . LYS A 1 76 ? 3.732 -3.319 7.674 1.00 94.19 76 LYS A C 1
ATOM 592 O O . LYS A 1 76 ? 3.612 -2.927 8.833 1.00 94.19 76 LYS A O 1
ATOM 597 N N . LYS A 1 77 ? 3.545 -2.498 6.638 1.00 92.88 77 LYS A N 1
ATOM 598 C CA . LYS A 1 77 ? 3.189 -1.076 6.741 1.00 92.88 77 LYS A CA 1
ATOM 599 C C . LYS A 1 77 ? 2.473 -0.602 5.480 1.00 92.88 77 LYS A C 1
ATOM 601 O O . LYS A 1 77 ? 2.653 -1.178 4.413 1.00 92.88 77 LYS A O 1
ATOM 606 N N . ASN A 1 78 ? 1.691 0.464 5.611 1.00 90.31 78 ASN A N 1
ATOM 607 C CA . ASN A 1 78 ? 0.923 1.056 4.517 1.00 90.31 78 ASN A CA 1
ATOM 608 C C . ASN A 1 78 ? 1.745 2.026 3.647 1.00 90.31 78 ASN A C 1
ATOM 610 O O . ASN A 1 78 ? 1.495 2.140 2.452 1.00 90.31 78 ASN A O 1
ATOM 614 N N . LYS A 1 79 ? 2.722 2.718 4.248 1.00 93.75 79 LYS A N 1
ATOM 615 C CA . LYS A 1 79 ? 3.691 3.582 3.564 1.00 93.75 79 LYS A CA 1
ATOM 616 C C . LYS A 1 79 ? 4.968 2.795 3.287 1.00 93.75 79 LYS A C 1
ATOM 618 O O . LYS A 1 79 ? 5.694 2.415 4.209 1.00 93.75 79 LYS A O 1
ATOM 623 N N . ILE A 1 80 ? 5.230 2.536 2.016 1.00 94.06 80 ILE A N 1
ATOM 624 C CA . ILE A 1 80 ? 6.244 1.602 1.542 1.00 94.06 80 ILE A CA 1
ATOM 625 C C . ILE A 1 80 ? 7.308 2.363 0.759 1.00 94.06 80 ILE A C 1
ATOM 627 O O . ILE A 1 80 ? 7.003 3.223 -0.065 1.00 94.06 80 ILE A O 1
ATOM 631 N N . THR A 1 81 ? 8.566 2.019 1.017 1.00 92.75 81 THR A N 1
ATOM 632 C CA . THR A 1 81 ? 9.715 2.505 0.254 1.00 92.75 81 THR A CA 1
ATOM 633 C C . THR A 1 81 ? 10.176 1.384 -0.665 1.00 92.75 81 THR A C 1
ATOM 635 O O . THR A 1 81 ? 10.519 0.304 -0.188 1.00 92.75 81 THR A O 1
ATOM 638 N N . LEU A 1 82 ? 10.185 1.634 -1.972 1.00 92.00 82 LEU A N 1
ATOM 639 C CA . LEU A 1 82 ? 10.491 0.643 -3.008 1.00 92.00 82 LEU A CA 1
ATOM 640 C C . LEU A 1 82 ? 11.773 0.984 -3.776 1.00 92.00 82 LEU A C 1
ATOM 642 O O . LEU A 1 82 ? 11.900 0.654 -4.950 1.00 92.00 82 LEU A O 1
ATOM 646 N N . THR A 1 83 ? 12.749 1.630 -3.132 1.00 89.88 83 THR A N 1
ATOM 647 C CA . THR A 1 83 ? 14.008 2.056 -3.773 1.00 89.88 83 THR A CA 1
ATOM 648 C C . THR A 1 83 ? 14.684 0.931 -4.557 1.00 89.88 83 THR A C 1
ATOM 650 O O . THR A 1 83 ? 15.075 1.133 -5.702 1.00 89.88 83 THR A O 1
ATOM 653 N N . GLN A 1 84 ? 14.756 -0.273 -3.984 1.00 89.62 84 GLN A N 1
ATOM 654 C CA . GLN A 1 84 ? 15.373 -1.422 -4.651 1.00 89.62 84 GLN A CA 1
ATOM 655 C C . GLN A 1 84 ? 14.552 -1.947 -5.840 1.00 89.62 84 GLN A C 1
ATOM 657 O O . GLN A 1 84 ? 15.123 -2.495 -6.774 1.00 89.62 84 GLN A O 1
ATOM 662 N N . PHE A 1 85 ? 13.224 -1.806 -5.817 1.00 91.06 85 PHE A N 1
ATOM 663 C CA . PHE A 1 85 ? 12.388 -2.157 -6.968 1.00 91.06 85 PHE A CA 1
ATOM 664 C C . PHE A 1 85 ? 12.567 -1.121 -8.076 1.00 91.06 85 PHE A C 1
ATOM 666 O O . PHE A 1 85 ? 12.761 -1.487 -9.228 1.00 91.06 85 PHE A O 1
ATOM 673 N N . ALA A 1 86 ? 12.588 0.168 -7.723 1.00 87.50 86 ALA A N 1
ATOM 674 C CA . ALA A 1 86 ? 12.779 1.260 -8.672 1.00 87.50 86 ALA A CA 1
ATOM 675 C C . ALA A 1 86 ? 14.138 1.196 -9.395 1.00 87.50 86 ALA A C 1
ATOM 677 O O . ALA A 1 86 ? 14.238 1.664 -10.523 1.00 87.50 86 ALA A O 1
ATOM 678 N N . GLN A 1 87 ? 15.170 0.614 -8.770 1.00 87.81 87 GLN A N 1
ATOM 679 C CA . GLN A 1 87 ? 16.469 0.345 -9.405 1.00 87.81 87 GLN A CA 1
ATOM 680 C C . GLN A 1 87 ? 16.415 -0.792 -10.438 1.00 87.81 87 GLN A C 1
ATOM 682 O O . GLN A 1 87 ? 17.169 -0.772 -11.404 1.00 87.81 87 GLN A O 1
ATOM 687 N N . GLN A 1 88 ? 15.547 -1.786 -10.235 1.00 88.94 88 GLN A N 1
ATOM 688 C CA . GLN A 1 88 ? 15.420 -2.952 -11.120 1.00 88.94 88 GLN A CA 1
ATOM 689 C C . GLN A 1 88 ? 14.337 -2.784 -12.191 1.00 88.94 88 GLN A C 1
ATOM 691 O O . GLN A 1 88 ? 14.352 -3.499 -13.198 1.00 88.94 88 GLN A O 1
ATOM 696 N N . ALA A 1 89 ? 13.400 -1.866 -11.958 1.00 90.19 89 ALA A N 1
ATOM 697 C CA . ALA A 1 89 ? 12.279 -1.588 -12.834 1.00 90.19 89 ALA A CA 1
ATOM 698 C C . ALA A 1 89 ? 12.749 -1.018 -14.173 1.00 90.19 89 ALA A C 1
ATOM 700 O O . ALA A 1 89 ? 13.513 -0.054 -14.238 1.00 90.19 89 ALA A O 1
ATOM 701 N N . ARG A 1 90 ? 12.238 -1.610 -15.246 1.00 90.56 9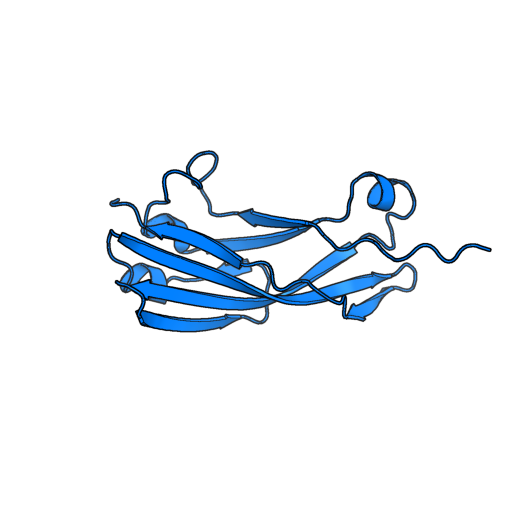0 ARG A N 1
ATOM 702 C CA . ARG A 1 90 ? 12.427 -1.182 -16.628 1.00 90.56 90 ARG A CA 1
ATOM 703 C C . ARG A 1 90 ? 11.095 -0.725 -17.207 1.00 90.56 90 ARG A C 1
ATOM 705 O O . ARG A 1 90 ? 10.026 -1.047 -16.691 1.00 90.56 90 ARG A O 1
ATOM 712 N N . LYS A 1 91 ? 11.162 0.041 -18.294 1.00 90.31 91 LYS A N 1
ATOM 713 C CA . LYS A 1 91 ? 9.976 0.408 -19.074 1.00 90.31 91 LYS A CA 1
ATOM 714 C C . LYS A 1 91 ? 9.236 -0.868 -19.496 1.00 90.31 91 LYS A C 1
ATOM 716 O O . LYS A 1 91 ? 9.867 -1.788 -20.005 1.00 90.31 91 LYS A O 1
ATOM 721 N N . GLY A 1 92 ? 7.920 -0.890 -19.302 1.00 89.62 92 GLY A N 1
ATOM 722 C CA . GLY A 1 92 ? 7.066 -2.039 -19.613 1.00 89.62 92 GLY A CA 1
ATOM 723 C C . GLY A 1 92 ? 6.921 -3.056 -18.478 1.00 89.62 92 GLY A C 1
ATOM 724 O O . GLY A 1 92 ? 6.051 -3.917 -18.567 1.00 89.62 92 GLY A O 1
ATOM 725 N N . ASP A 1 93 ? 7.701 -2.943 -17.397 1.00 93.56 93 ASP A N 1
ATOM 726 C CA . ASP A 1 93 ? 7.476 -3.764 -16.206 1.00 93.56 93 ASP A CA 1
ATOM 727 C C . ASP A 1 93 ? 6.149 -3.377 -15.523 1.00 93.56 93 ASP A C 1
ATOM 729 O O . ASP A 1 93 ? 5.638 -2.262 -15.669 1.00 93.56 93 ASP A O 1
ATOM 733 N N . LEU A 1 94 ? 5.605 -4.297 -14.729 1.00 92.25 94 LEU A N 1
ATOM 734 C CA . LEU A 1 94 ? 4.359 -4.127 -13.996 1.00 92.25 94 LEU A CA 1
ATOM 735 C C . LEU A 1 94 ? 4.600 -4.213 -12.488 1.00 92.25 94 LEU A C 1
ATOM 737 O O . LEU A 1 94 ? 5.110 -5.214 -11.985 1.00 92.25 94 LEU A O 1
ATOM 741 N N . TYR A 1 95 ? 4.167 -3.193 -11.751 1.00 92.94 95 TYR A N 1
ATOM 742 C CA . TYR A 1 95 ? 4.032 -3.281 -10.302 1.00 92.94 95 TYR A CA 1
ATOM 743 C C . TYR A 1 95 ? 2.675 -3.872 -9.939 1.00 92.94 95 TYR A C 1
ATOM 745 O O . TYR A 1 95 ? 1.638 -3.363 -10.361 1.00 92.94 95 TYR A O 1
ATOM 753 N N . ILE A 1 96 ? 2.685 -4.921 -9.122 1.00 92.88 96 ILE A N 1
ATOM 754 C CA . ILE A 1 96 ? 1.491 -5.548 -8.563 1.00 92.88 96 ILE A CA 1
ATOM 755 C C . ILE A 1 96 ? 1.505 -5.358 -7.049 1.00 92.88 96 ILE A C 1
ATOM 757 O O . ILE A 1 96 ? 2.356 -5.920 -6.360 1.00 92.88 96 ILE A O 1
ATOM 761 N N . PHE A 1 97 ? 0.550 -4.598 -6.522 1.00 93.12 97 PHE A N 1
ATOM 762 C CA . PHE A 1 97 ? 0.348 -4.418 -5.085 1.00 93.12 97 PHE A CA 1
ATOM 763 C C . PHE A 1 97 ? -0.818 -5.287 -4.643 1.00 93.12 97 PHE A C 1
ATOM 765 O O . PHE A 1 97 ? -1.929 -5.111 -5.129 1.00 93.12 97 PHE A O 1
ATOM 772 N N . THR A 1 98 ? -0.570 -6.220 -3.730 1.00 93.31 98 THR A N 1
ATOM 773 C CA . THR A 1 98 ? -1.591 -7.098 -3.155 1.00 93.31 98 THR A CA 1
ATOM 774 C C . THR A 1 98 ? -1.733 -6.808 -1.672 1.00 93.31 98 THR A C 1
ATOM 776 O O . THR A 1 98 ? -0.789 -6.996 -0.901 1.00 93.31 98 THR A O 1
ATOM 779 N N . ILE A 1 99 ? -2.919 -6.384 -1.253 1.00 92.62 99 ILE A N 1
ATOM 780 C CA . ILE A 1 99 ? -3.213 -6.138 0.160 1.00 92.62 99 ILE A CA 1
ATOM 781 C C . ILE A 1 99 ? -3.487 -7.481 0.834 1.00 92.62 99 ILE A C 1
ATOM 783 O O . ILE A 1 99 ? -4.407 -8.190 0.445 1.00 92.62 99 ILE A O 1
ATOM 787 N N . LYS A 1 100 ? -2.663 -7.847 1.823 1.00 92.38 100 LYS A N 1
ATOM 788 C CA . LYS A 1 100 ? -2.750 -9.144 2.518 1.00 92.38 100 LYS A CA 1
ATOM 789 C C . LYS A 1 100 ? -3.469 -9.044 3.855 1.00 92.38 100 LYS A C 1
ATOM 791 O O . LYS A 1 100 ? -4.121 -9.995 4.273 1.00 92.38 100 LYS A O 1
ATOM 796 N N . ARG A 1 101 ? -3.332 -7.912 4.555 1.00 91.75 101 ARG A N 1
ATOM 797 C CA . ARG A 1 101 ? -3.937 -7.734 5.878 1.00 91.75 101 ARG A CA 1
ATOM 798 C C . ARG A 1 101 ? -4.371 -6.305 6.122 1.00 91.75 101 ARG A C 1
ATOM 800 O O . ARG A 1 101 ? -3.581 -5.366 5.989 1.00 91.75 101 ARG A O 1
ATOM 807 N N . VAL A 1 102 ? -5.603 -6.171 6.593 1.00 92.00 102 VAL A N 1
ATOM 808 C CA . VAL A 1 102 ? -6.202 -4.906 7.011 1.00 92.00 102 VAL A CA 1
ATOM 809 C C . VAL A 1 102 ? -6.832 -5.094 8.374 1.00 92.00 102 VAL A C 1
ATOM 811 O O . VAL A 1 102 ? -7.431 -6.131 8.655 1.00 92.00 102 VAL A O 1
ATOM 814 N N . VAL A 1 103 ? -6.655 -4.096 9.231 1.00 91.94 103 VAL A N 1
ATOM 815 C CA . VAL A 1 103 ? -7.290 -4.064 10.544 1.00 91.94 103 VAL A CA 1
ATOM 816 C C . VAL A 1 103 ? -8.216 -2.872 10.644 1.00 91.94 103 VAL A C 1
ATOM 818 O O . VAL A 1 103 ? -7.960 -1.827 10.041 1.00 91.94 103 VAL A O 1
ATOM 821 N N . ARG A 1 104 ? -9.262 -3.034 11.439 1.00 91.19 104 ARG A N 1
ATOM 822 C CA . ARG A 1 104 ? -10.173 -1.973 11.839 1.00 91.19 104 ARG A CA 1
ATOM 823 C C . ARG A 1 104 ? -9.995 -1.722 13.323 1.00 91.19 104 ARG A C 1
ATOM 825 O O . ARG A 1 104 ? -9.928 -2.674 14.094 1.00 91.19 104 ARG A O 1
ATOM 832 N N . THR A 1 105 ? -9.911 -0.462 13.719 1.00 90.38 105 THR A N 1
ATOM 833 C CA . THR A 1 105 ? -9.974 -0.080 15.128 1.00 90.38 105 THR A CA 1
ATOM 834 C C . THR A 1 105 ? -11.408 0.300 15.466 1.00 90.38 105 THR A C 1
ATOM 836 O O . THR A 1 105 ? -11.940 1.228 14.863 1.00 90.38 105 THR A O 1
ATOM 839 N N . ASN A 1 106 ? -12.008 -0.411 16.417 1.00 86.12 106 ASN A N 1
ATOM 840 C CA . ASN A 1 106 ? -13.375 -0.155 16.863 1.00 86.12 106 ASN A CA 1
ATOM 841 C C . ASN A 1 106 ? -13.454 1.000 17.891 1.00 86.12 106 ASN A C 1
ATOM 843 O O . ASN A 1 106 ? -12.443 1.610 18.266 1.00 86.12 106 ASN A O 1
ATOM 847 N N . PHE A 1 107 ? -14.660 1.294 18.372 1.00 83.44 107 PHE A N 1
ATOM 848 C CA . PHE A 1 107 ? -14.967 2.339 19.345 1.00 83.44 107 PHE A CA 1
ATOM 849 C C . PHE A 1 107 ? -14.317 2.099 20.713 1.00 83.44 107 PHE A C 1
ATOM 851 O O . PHE A 1 107 ? -14.049 3.056 21.435 1.00 83.44 107 PHE A O 1
ATOM 858 N N . GLN A 1 108 ? -13.992 0.843 21.037 1.00 86.88 108 GLN A N 1
ATOM 859 C CA . GLN A 1 108 ? -13.237 0.445 22.231 1.00 86.88 108 GLN A CA 1
ATOM 860 C C . GLN A 1 108 ? -11.714 0.477 22.016 1.00 86.88 108 GLN A C 1
ATOM 862 O O . GLN A 1 108 ? -10.963 -0.019 22.852 1.00 86.88 108 GLN A O 1
ATOM 867 N N . ASN A 1 109 ? -11.238 1.015 20.888 1.00 86.44 109 ASN A N 1
ATOM 868 C CA . ASN A 1 109 ? -9.832 1.019 20.475 1.00 86.44 109 ASN A CA 1
ATOM 869 C C . ASN A 1 109 ? -9.203 -0.373 20.286 1.00 86.44 109 ASN A C 1
ATOM 871 O O . ASN A 1 109 ? -7.980 -0.493 20.166 1.00 86.44 109 ASN A O 1
ATOM 875 N N . LYS A 1 110 ? -10.014 -1.428 20.181 1.00 88.50 110 LYS A N 1
ATOM 876 C CA . LYS A 1 110 ? -9.526 -2.771 19.862 1.00 88.50 110 LYS A CA 1
ATOM 877 C C . LYS A 1 110 ? -9.350 -2.903 18.353 1.00 88.50 110 LYS A C 1
ATOM 879 O O . LYS A 1 110 ? -10.150 -2.390 17.573 1.00 88.50 110 LYS A O 1
ATOM 884 N N . SER A 1 111 ? -8.260 -3.551 17.946 1.00 89.94 111 SER A N 1
ATOM 885 C CA . SER A 1 111 ? -7.961 -3.804 16.536 1.00 89.94 111 SER A CA 1
ATOM 886 C C . SER A 1 111 ? -8.434 -5.195 16.139 1.00 89.94 111 SER A C 1
ATOM 888 O O . SER A 1 111 ? -7.977 -6.185 16.700 1.00 89.94 111 SER A O 1
ATOM 890 N N . GLU A 1 112 ? -9.295 -5.264 15.135 1.00 90.00 112 GLU A N 1
ATOM 891 C CA . GLU A 1 112 ? -9.853 -6.506 14.607 1.00 90.00 112 GLU A CA 1
ATOM 892 C C . GLU A 1 112 ? -9.380 -6.712 13.168 1.00 90.00 112 GLU A C 1
ATOM 894 O O . GLU A 1 112 ? -9.246 -5.752 12.402 1.00 90.00 112 GLU A O 1
ATOM 899 N N . ASN A 1 113 ? -9.110 -7.962 12.787 1.00 87.62 113 ASN A N 1
ATOM 900 C CA . ASN A 1 113 ? -8.798 -8.283 11.398 1.00 87.62 113 ASN A CA 1
ATOM 901 C C . ASN A 1 113 ? -10.066 -8.167 10.556 1.00 87.62 113 ASN A C 1
ATOM 903 O O . ASN A 1 113 ? -11.084 -8.786 10.855 1.00 87.62 113 ASN A O 1
ATOM 907 N N . VAL A 1 114 ? -9.971 -7.415 9.468 1.00 85.94 114 VAL A N 1
ATOM 908 C CA . VAL A 1 114 ? -11.037 -7.329 8.475 1.00 85.94 114 VAL A CA 1
ATOM 909 C C . VAL A 1 114 ? -10.787 -8.419 7.447 1.00 85.94 114 VAL A C 1
ATOM 911 O O . VAL A 1 114 ? -9.648 -8.597 7.004 1.00 85.94 114 VAL A O 1
ATOM 914 N N . ARG A 1 115 ? -11.841 -9.135 7.043 1.00 75.06 115 ARG A N 1
ATOM 915 C CA . ARG A 1 115 ? -11.791 -9.995 5.856 1.00 75.06 115 ARG A CA 1
ATOM 916 C C . ARG A 1 115 ? -11.588 -9.105 4.631 1.00 75.06 115 ARG A C 1
ATOM 918 O O . ARG A 1 115 ? -12.541 -8.638 4.027 1.00 75.06 115 ARG A O 1
ATOM 925 N N . ALA A 1 116 ? -10.336 -8.807 4.308 1.00 65.19 116 ALA A N 1
ATOM 926 C CA . ALA A 1 116 ? -9.998 -8.051 3.118 1.00 65.19 116 ALA A CA 1
ATOM 927 C C . ALA A 1 116 ? -10.234 -8.936 1.891 1.00 65.19 116 ALA A C 1
ATOM 929 O O . ALA A 1 116 ? -9.728 -10.058 1.823 1.00 65.19 116 ALA A O 1
ATOM 930 N N . ARG A 1 117 ? -10.960 -8.427 0.893 1.00 67.75 117 ARG A N 1
ATOM 931 C CA . ARG A 1 117 ? -10.782 -8.927 -0.471 1.00 67.75 117 ARG A CA 1
ATOM 932 C C . ARG A 1 117 ? -9.357 -8.530 -0.859 1.00 67.75 117 ARG A C 1
ATOM 934 O O . ARG A 1 117 ? -8.998 -7.366 -0.704 1.00 67.75 117 ARG A O 1
ATOM 941 N N . ASN A 1 118 ? -8.536 -9.489 -1.287 1.00 70.88 118 ASN A N 1
ATOM 942 C CA . ASN A 1 118 ? -7.173 -9.211 -1.745 1.00 70.88 118 ASN A CA 1
ATOM 943 C C . ASN A 1 118 ? -7.258 -8.298 -2.974 1.00 70.88 118 ASN A C 1
ATOM 945 O O . ASN A 1 118 ? -7.397 -8.785 -4.094 1.00 70.88 118 ASN A O 1
ATOM 949 N N . GLU A 1 119 ? -7.247 -6.984 -2.770 1.00 74.75 119 GLU A N 1
ATOM 950 C CA . GLU A 1 119 ? -7.291 -6.034 -3.872 1.00 74.75 119 GLU A CA 1
ATOM 951 C C . GLU A 1 119 ? -5.906 -5.959 -4.507 1.00 74.75 119 GLU A C 1
ATOM 953 O O . GLU A 1 119 ? -4.878 -5.935 -3.816 1.00 74.75 119 GLU A O 1
ATOM 958 N N . ILE A 1 120 ? -5.904 -6.007 -5.837 1.00 81.88 120 ILE A N 1
ATOM 959 C CA . ILE A 1 120 ? -4.706 -6.101 -6.656 1.00 81.88 120 ILE A CA 1
ATOM 960 C C . ILE A 1 120 ? -4.633 -4.844 -7.511 1.00 81.88 120 ILE A C 1
ATOM 962 O O . ILE A 1 120 ? -5.371 -4.713 -8.485 1.00 81.88 120 ILE A O 1
ATOM 966 N N . TYR A 1 121 ? -3.705 -3.948 -7.186 1.00 84.25 121 TYR A N 1
ATOM 967 C CA . TYR A 1 121 ? -3.380 -2.828 -8.065 1.00 84.25 121 TYR A CA 1
ATOM 968 C C . TYR A 1 121 ? -2.277 -3.235 -9.022 1.00 84.25 121 TYR A C 1
ATOM 970 O O . TYR A 1 121 ? -1.222 -3.696 -8.588 1.00 84.25 121 TYR A O 1
ATOM 978 N N . LYS A 1 122 ? -2.519 -3.040 -10.315 1.00 88.19 122 LYS A N 1
ATOM 979 C CA . LYS A 1 122 ? -1.555 -3.269 -11.390 1.00 88.19 122 LYS A CA 1
ATOM 980 C C . LYS A 1 122 ? -1.200 -1.918 -11.995 1.00 88.19 122 LYS A C 1
ATOM 982 O O . LYS A 1 122 ? -2.089 -1.229 -12.480 1.00 88.19 122 LYS A O 1
ATOM 987 N N . VAL A 1 123 ? 0.073 -1.534 -11.950 1.00 87.00 123 VAL A N 1
ATOM 988 C CA . VAL A 1 123 ? 0.533 -0.247 -12.489 1.00 87.00 123 VAL A CA 1
ATOM 989 C C . VAL A 1 123 ? 1.728 -0.467 -13.403 1.00 87.00 123 VAL A C 1
ATOM 991 O O . VAL A 1 123 ? 2.736 -1.042 -12.988 1.00 87.00 123 VAL A O 1
ATOM 994 N N . LEU A 1 124 ? 1.609 -0.011 -14.649 1.00 89.06 124 LEU A N 1
ATOM 995 C CA . LEU A 1 124 ? 2.649 -0.144 -15.664 1.00 89.06 124 LEU A CA 1
ATOM 996 C C . LEU A 1 124 ? 3.751 0.900 -15.462 1.00 89.06 124 LEU A C 1
ATOM 998 O O . LEU A 1 124 ? 3.479 2.065 -15.165 1.00 89.06 124 LEU A O 1
ATOM 1002 N N . VAL A 1 125 ? 5.001 0.485 -15.646 1.00 87.75 125 VAL A N 1
ATOM 1003 C CA . VAL A 1 125 ? 6.165 1.368 -15.601 1.00 87.75 125 VAL A CA 1
ATOM 1004 C C . VAL A 1 125 ? 6.356 2.027 -16.959 1.00 87.75 125 VAL A C 1
ATOM 1006 O O . VAL A 1 125 ? 6.733 1.381 -17.941 1.00 87.75 125 VAL A O 1
ATOM 1009 N N . LYS A 1 126 ? 6.147 3.341 -17.006 1.00 85.75 126 LYS A N 1
ATOM 1010 C CA . LYS A 1 126 ? 6.512 4.170 -18.154 1.00 85.75 126 LYS A CA 1
ATOM 1011 C C . LYS A 1 126 ? 7.965 4.633 -18.051 1.00 85.75 126 LYS A C 1
ATOM 1013 O O . LYS A 1 126 ? 8.562 4.675 -16.971 1.00 85.75 126 LYS A O 1
ATOM 1018 N N . SER A 1 127 ? 8.525 4.970 -19.213 1.00 71.12 127 SER A N 1
ATOM 1019 C CA . SER A 1 127 ? 9.836 5.619 -19.292 1.00 71.12 127 SER A CA 1
ATOM 1020 C C . SER A 1 127 ? 9.831 6.907 -18.466 1.00 71.12 127 SER A C 1
ATOM 1022 O O . SER A 1 127 ? 8.783 7.543 -18.331 1.00 71.12 127 SER A O 1
ATOM 1024 N N . ASN A 1 128 ? 10.984 7.260 -17.892 1.00 60.91 128 ASN A N 1
ATOM 1025 C CA . ASN A 1 128 ? 11.144 8.549 -17.210 1.00 60.91 128 ASN A CA 1
ATOM 1026 C C . ASN A 1 128 ? 10.986 9.718 -18.179 1.00 60.91 128 ASN A C 1
ATOM 1028 O O . ASN A 1 128 ? 11.363 9.544 -19.355 1.00 60.91 128 ASN A O 1
#